Protein AF-A0A957RHU4-F1 (afdb_monomer_lite)

Foldseek 3Di:
DVPLVVVCVVCPPVPQEAEDDAPDDDDQVVAPPALHKYKYKAQPDPVDPPGDDIDIDIYHHCPAVVPDVVVVLVVCVVVVHDSCVPGD

Secondary structure (DSSP, 8-state):
-HHHHHHHHHTTT-TTEEEPPTT----GGGTTTSS-EEEEEEESSTT-TT---EEEEEEE-TTIIIIIHHHHHHHHHHTT--TTTT--

Sequence (88 aa):
AQIRDLYAETYAGEPFIHLLPAGQQATLRHTVHTNRCAISITPDDPGDSACRDFIIVATEDNLLKGASGQAMQCLNLAFGLDETAGLL

Structure (mmCIF, N/CA/C/O backbone):
data_AF-A0A957RHU4-F1
#
_entry.id   AF-A0A957RHU4-F1
#
loop_
_atom_site.group_PDB
_atom_site.id
_atom_site.type_symbol
_atom_site.label_atom_id
_atom_site.label_alt_id
_atom_site.label_comp_id
_atom_site.label_asym_id
_atom_site.label_entity_id
_atom_site.label_seq_id
_atom_site.pdbx_PDB_ins_code
_atom_site.Cartn_x
_atom_site.Cartn_y
_atom_site.Cartn_z
_atom_site.occupancy
_atom_site.B_iso_or_equiv
_atom_site.auth_seq_id
_atom_site.auth_comp_id
_atom_site.auth_asym_id
_atom_site.auth_atom_id
_atom_site.pdbx_PDB_model_num
ATOM 1 N N . ALA A 1 1 ? 9.157 -8.786 -14.803 1.00 59.97 1 ALA A N 1
ATOM 2 C CA . ALA A 1 1 ? 7.722 -9.128 -14.673 1.00 59.97 1 ALA A CA 1
ATOM 3 C C . ALA A 1 1 ? 7.431 -9.849 -13.354 1.00 59.97 1 ALA A C 1
ATOM 5 O O . ALA A 1 1 ? 6.702 -9.300 -12.545 1.00 59.97 1 ALA A O 1
ATOM 6 N N . GLN A 1 2 ? 8.099 -10.975 -13.067 1.00 81.00 2 GLN A N 1
ATOM 7 C CA . GLN A 1 2 ? 7.794 -11.857 -11.924 1.00 81.00 2 GLN A CA 1
ATOM 8 C C . GLN A 1 2 ? 7.642 -11.189 -10.540 1.00 81.00 2 GLN A C 1
ATOM 10 O O . GLN A 1 2 ? 6.712 -11.528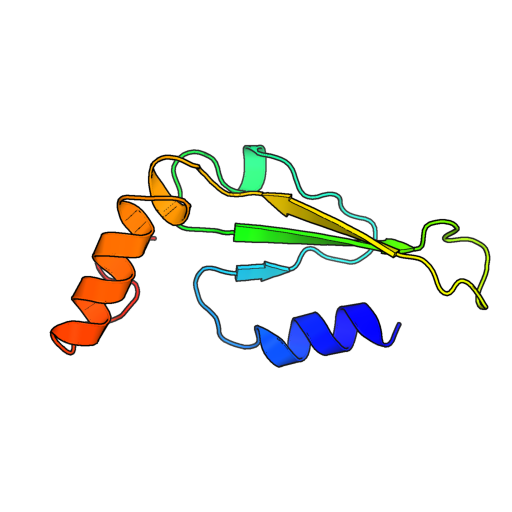 -9.821 1.00 81.00 2 GLN A O 1
ATOM 15 N N . ILE A 1 3 ? 8.502 -10.235 -10.152 1.00 90.44 3 ILE A N 1
ATOM 16 C CA . ILE A 1 3 ? 8.423 -9.634 -8.802 1.00 90.44 3 ILE A CA 1
ATOM 17 C C . ILE A 1 3 ? 7.147 -8.813 -8.597 1.00 90.44 3 ILE A C 1
ATOM 19 O O . ILE A 1 3 ? 6.521 -8.906 -7.544 1.00 90.44 3 ILE A O 1
ATOM 23 N N . ARG A 1 4 ? 6.742 -8.004 -9.583 1.00 92.50 4 ARG A N 1
ATOM 24 C CA . ARG A 1 4 ? 5.541 -7.176 -9.423 1.00 92.50 4 ARG A CA 1
ATOM 25 C C . ARG A 1 4 ? 4.289 -8.049 -9.349 1.00 92.50 4 ARG A C 1
ATOM 27 O O . ARG A 1 4 ? 3.392 -7.746 -8.570 1.00 92.50 4 ARG A O 1
ATOM 34 N N . ASP A 1 5 ? 4.251 -9.119 -10.135 1.00 93.69 5 ASP A N 1
ATOM 35 C CA . ASP A 1 5 ? 3.144 -10.075 -10.124 1.00 93.69 5 ASP A CA 1
ATOM 36 C C . ASP A 1 5 ? 3.061 -10.794 -8.771 1.00 93.69 5 ASP A C 1
ATOM 38 O O . ASP A 1 5 ? 1.976 -10.886 -8.207 1.00 93.69 5 ASP A O 1
ATOM 42 N N . LEU A 1 6 ? 4.204 -11.169 -8.182 1.00 95.38 6 LEU A N 1
ATOM 43 C CA . LEU A 1 6 ? 4.257 -11.733 -6.830 1.00 95.38 6 LEU A CA 1
ATOM 44 C C . LEU A 1 6 ? 3.701 -10.766 -5.774 1.00 95.38 6 LEU A C 1
ATOM 46 O O . LEU A 1 6 ? 2.929 -11.182 -4.917 1.00 95.38 6 LEU A O 1
ATOM 50 N N . TYR A 1 7 ? 4.052 -9.478 -5.829 1.00 97.44 7 TYR A N 1
ATOM 51 C CA . TYR A 1 7 ? 3.479 -8.473 -4.921 1.00 97.44 7 TYR A CA 1
ATOM 52 C C . TYR A 1 7 ? 1.974 -8.287 -5.145 1.00 97.44 7 TYR A C 1
ATOM 54 O O . TYR A 1 7 ? 1.230 -8.120 -4.181 1.00 97.44 7 TYR A O 1
ATOM 62 N N . ALA A 1 8 ? 1.527 -8.305 -6.403 1.00 96.94 8 ALA A N 1
ATOM 63 C CA . ALA A 1 8 ? 0.115 -8.170 -6.746 1.00 96.94 8 ALA A CA 1
ATOM 64 C C . ALA A 1 8 ? -0.707 -9.355 -6.226 1.00 96.94 8 ALA A C 1
ATOM 66 O O . ALA A 1 8 ? -1.807 -9.146 -5.731 1.00 96.94 8 ALA A O 1
ATOM 67 N N . GLU A 1 9 ? -0.164 -10.569 -6.317 1.00 97.38 9 GLU A N 1
ATOM 68 C CA . GLU A 1 9 ? -0.761 -11.781 -5.758 1.00 97.38 9 GLU A CA 1
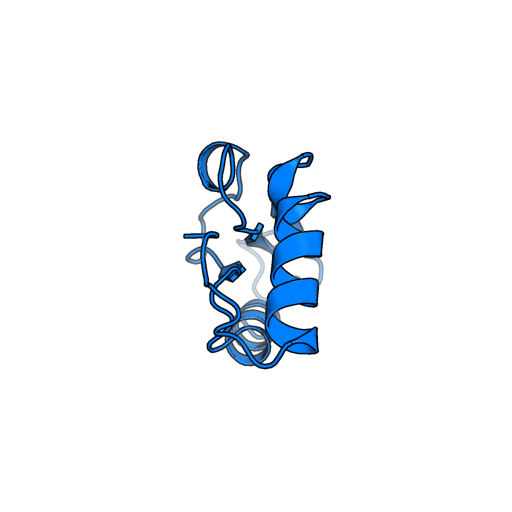ATOM 69 C C . GLU A 1 9 ? -0.730 -11.768 -4.225 1.00 97.38 9 GLU A C 1
ATOM 71 O O . GLU A 1 9 ? -1.749 -12.011 -3.589 1.00 97.38 9 GLU A O 1
ATOM 76 N N . THR A 1 10 ? 0.414 -11.425 -3.626 1.00 97.50 10 THR A N 1
ATOM 77 C CA . THR A 1 10 ? 0.605 -11.432 -2.165 1.00 97.50 10 THR A CA 1
ATOM 78 C C . THR A 1 10 ? -0.340 -10.466 -1.459 1.00 97.50 10 THR A C 1
ATOM 80 O O . THR A 1 10 ? -0.899 -10.803 -0.423 1.00 97.50 10 THR A O 1
ATOM 83 N N . TYR A 1 11 ? -0.520 -9.268 -2.016 1.00 98.12 11 TYR A N 1
ATOM 84 C CA . TYR A 1 11 ? -1.390 -8.236 -1.451 1.00 98.12 11 TYR A CA 1
ATOM 85 C C . TYR A 1 11 ? -2.768 -8.194 -2.125 1.00 98.12 11 TYR A C 1
ATOM 87 O O . TYR A 1 11 ? -3.487 -7.197 -2.023 1.00 98.12 11 TYR A O 1
ATOM 95 N N . ALA A 1 12 ? -3.151 -9.258 -2.837 1.00 97.12 12 ALA A N 1
ATOM 96 C CA . ALA A 1 12 ? -4.467 -9.354 -3.447 1.00 97.12 12 ALA A CA 1
ATOM 97 C C . ALA A 1 12 ? -5.550 -9.328 -2.359 1.00 97.12 12 ALA A C 1
ATOM 99 O O . ALA A 1 12 ? -5.630 -10.218 -1.519 1.00 97.12 12 ALA A O 1
ATOM 100 N N . GLY A 1 13 ? -6.407 -8.307 -2.402 1.00 96.06 13 GLY A N 1
ATOM 101 C CA . GLY A 1 13 ? -7.499 -8.140 -1.440 1.00 96.06 13 GLY A CA 1
ATOM 102 C C . GLY A 1 13 ? -7.117 -7.418 -0.147 1.00 96.06 13 GLY A C 1
ATOM 103 O O . GLY A 1 13 ? -8.004 -7.162 0.659 1.00 96.06 13 GLY A O 1
ATOM 104 N N . GLU A 1 14 ? -5.854 -7.027 0.030 1.00 98.12 14 GLU A N 1
ATOM 105 C CA . GLU A 1 14 ? -5.415 -6.259 1.198 1.00 98.12 14 GLU A CA 1
ATOM 106 C C . GLU A 1 14 ? -5.913 -4.804 1.109 1.00 98.12 14 GLU A C 1
ATOM 108 O O . GLU A 1 14 ? -5.451 -4.043 0.251 1.00 98.12 14 GLU A O 1
ATOM 113 N N . PRO A 1 15 ? -6.839 -4.362 1.983 1.00 97.56 15 PRO A N 1
ATOM 114 C CA . PRO A 1 15 ? -7.586 -3.113 1.791 1.00 97.56 15 PRO A CA 1
ATOM 115 C C . PRO A 1 15 ? -6.731 -1.849 1.950 1.00 97.56 15 PRO A C 1
ATOM 117 O O . PRO A 1 15 ? -7.086 -0.775 1.457 1.00 97.56 15 PRO A O 1
ATOM 120 N N . PHE A 1 16 ? -5.595 -1.967 2.638 1.00 98.50 16 PHE A N 1
ATOM 121 C CA . PHE A 1 16 ? -4.689 -0.856 2.917 1.00 98.50 16 PHE A CA 1
ATOM 122 C C . PHE A 1 16 ? -3.442 -0.839 2.035 1.00 98.50 16 PHE A C 1
ATOM 124 O O . PHE A 1 16 ? -2.658 0.107 2.135 1.00 98.50 16 PHE A O 1
ATOM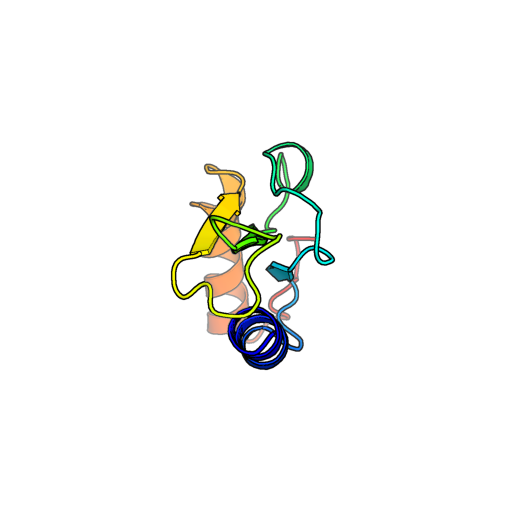 131 N N . ILE A 1 17 ? -3.238 -1.837 1.174 1.00 98.50 17 ILE A N 1
ATOM 132 C CA . ILE A 1 17 ? -2.076 -1.885 0.286 1.00 98.50 17 ILE A CA 1
ATOM 133 C C . ILE A 1 17 ? -2.452 -1.363 -1.097 1.00 98.50 17 ILE A C 1
ATOM 135 O O . ILE A 1 17 ? -3.369 -1.851 -1.751 1.00 98.50 17 ILE A O 1
ATOM 139 N N . HIS A 1 18 ? -1.696 -0.378 -1.573 1.00 97.94 18 HIS A N 1
ATOM 140 C CA . HIS A 1 18 ? -1.820 0.160 -2.919 1.00 97.94 18 HIS A CA 1
ATOM 141 C C . HIS A 1 18 ? -0.540 -0.117 -3.711 1.00 97.94 18 HIS A C 1
ATOM 143 O O . HIS A 1 18 ? 0.399 0.681 -3.719 1.00 97.94 18 HIS A O 1
ATOM 149 N N . LEU A 1 19 ? -0.501 -1.262 -4.395 1.00 98.25 19 LEU A N 1
ATOM 150 C CA . LEU A 1 19 ? 0.554 -1.554 -5.363 1.00 98.25 19 LEU A CA 1
ATOM 151 C C . LEU A 1 19 ? 0.314 -0.739 -6.638 1.00 98.25 19 LEU A C 1
ATOM 153 O O . LEU A 1 19 ? -0.628 -1.001 -7.389 1.00 98.25 19 LEU A O 1
ATOM 157 N N . LEU A 1 20 ? 1.186 0.229 -6.902 1.00 97.69 20 LEU A N 1
ATOM 158 C CA . LEU A 1 20 ? 1.027 1.128 -8.036 1.00 97.69 20 LEU A CA 1
ATOM 159 C C . LEU A 1 20 ? 1.172 0.398 -9.390 1.00 97.69 20 LEU A C 1
ATOM 161 O O . LEU A 1 20 ? 1.826 -0.654 -9.501 1.00 97.69 20 LEU A O 1
ATOM 165 N N . PRO A 1 21 ? 0.562 0.938 -10.462 1.00 95.62 21 PRO A N 1
ATOM 166 C CA . PRO A 1 21 ? 0.829 0.488 -11.822 1.00 95.62 21 PRO A CA 1
ATOM 167 C C . PRO A 1 21 ? 2.322 0.565 -12.165 1.00 95.62 21 PRO A C 1
ATOM 169 O O . PRO A 1 21 ? 3.045 1.433 -11.673 1.00 95.62 21 PRO A O 1
ATOM 172 N N . ALA A 1 22 ? 2.787 -0.338 -13.031 1.00 92.88 22 ALA A N 1
ATOM 173 C CA . ALA A 1 22 ? 4.174 -0.327 -13.492 1.00 92.88 22 ALA A CA 1
ATOM 174 C C . ALA A 1 22 ? 4.540 1.034 -14.119 1.00 92.88 22 ALA A C 1
ATOM 176 O O . ALA A 1 22 ? 3.745 1.619 -14.855 1.00 92.88 22 ALA A O 1
ATOM 177 N N . GLY A 1 23 ? 5.741 1.532 -13.813 1.00 92.44 23 GLY A N 1
ATOM 178 C CA . GLY A 1 23 ? 6.230 2.837 -14.272 1.00 92.44 23 GLY A CA 1
ATOM 179 C C . GLY A 1 23 ? 5.832 4.029 -13.393 1.00 92.44 23 GLY A C 1
ATOM 180 O O . GLY A 1 23 ? 6.321 5.131 -13.627 1.00 92.44 23 GLY A O 1
ATOM 181 N N . GLN A 1 24 ? 4.991 3.836 -12.373 1.00 95.81 24 GLN A N 1
ATOM 182 C CA . GLN A 1 24 ? 4.696 4.870 -11.376 1.00 95.81 24 GLN A CA 1
ATOM 183 C C . GLN A 1 24 ? 5.609 4.754 -10.152 1.00 95.81 24 GLN A C 1
ATOM 185 O O . GLN A 1 24 ? 6.102 3.673 -9.835 1.00 95.81 24 GLN A O 1
ATOM 190 N N . GLN A 1 25 ? 5.801 5.872 -9.446 1.00 97.31 25 GLN A N 1
ATOM 191 C CA . GLN A 1 25 ? 6.601 5.938 -8.223 1.00 97.31 25 GLN A CA 1
ATOM 192 C C . GLN A 1 25 ? 5.740 6.282 -7.012 1.00 97.31 25 GLN A C 1
ATOM 194 O O . GLN A 1 25 ? 4.971 7.249 -7.033 1.00 97.31 25 GLN A O 1
ATOM 199 N N . ALA A 1 26 ? 5.907 5.508 -5.942 1.00 98.44 26 ALA A N 1
ATOM 200 C CA . ALA A 1 26 ? 5.295 5.788 -4.659 1.00 98.44 26 ALA A CA 1
ATOM 201 C C . ALA A 1 26 ? 5.892 7.072 -4.072 1.00 98.44 26 ALA A C 1
ATOM 203 O O . ALA A 1 26 ? 7.090 7.336 -4.137 1.00 98.44 26 ALA A O 1
ATOM 204 N N . THR A 1 27 ? 5.017 7.898 -3.510 1.00 98.31 27 THR A N 1
ATOM 205 C CA . THR A 1 27 ? 5.360 9.174 -2.873 1.00 98.31 27 THR A CA 1
ATOM 206 C C . THR A 1 27 ? 4.403 9.403 -1.715 1.00 98.31 27 THR A C 1
ATOM 208 O O . THR A 1 27 ? 3.281 8.896 -1.747 1.00 98.31 27 THR A O 1
ATOM 211 N N . LEU A 1 28 ? 4.791 10.241 -0.751 1.00 97.50 28 LEU A N 1
ATOM 212 C CA . LEU A 1 28 ? 3.965 10.557 0.422 1.00 97.50 28 LEU A CA 1
ATOM 213 C C . LEU A 1 28 ? 2.563 11.088 0.078 1.00 97.50 28 LEU A C 1
ATOM 215 O O . LEU A 1 28 ? 1.640 10.931 0.869 1.00 97.50 28 LEU A O 1
ATOM 219 N N . ARG A 1 29 ? 2.361 11.671 -1.114 1.00 97.50 29 ARG A N 1
ATOM 220 C CA . ARG A 1 29 ? 1.033 12.114 -1.578 1.00 97.50 29 ARG A CA 1
ATOM 221 C C . ARG A 1 29 ? 0.012 10.973 -1.611 1.00 97.50 29 ARG A C 1
ATOM 223 O O . ARG A 1 29 ? -1.177 11.235 -1.469 1.00 97.50 29 ARG A O 1
ATOM 230 N N . HIS A 1 30 ? 0.456 9.738 -1.824 1.00 98.31 30 HIS A N 1
ATOM 231 C CA . HIS A 1 30 ? -0.433 8.583 -1.892 1.00 98.31 30 HIS A CA 1
ATOM 232 C C . HIS A 1 30 ? -0.946 8.141 -0.517 1.00 98.31 30 HIS A C 1
ATOM 234 O O . HIS A 1 30 ? -1.937 7.415 -0.467 1.00 98.31 30 HIS A O 1
ATOM 240 N N . THR A 1 31 ? -0.280 8.543 0.571 1.00 98.19 31 THR A N 1
ATOM 241 C CA . THR A 1 31 ? -0.499 7.953 1.899 1.00 98.19 31 THR A CA 1
ATOM 242 C C . THR A 1 31 ? -0.746 8.950 3.020 1.00 98.19 31 THR A C 1
ATOM 244 O O . THR A 1 31 ? -1.334 8.551 4.022 1.00 98.19 31 THR A O 1
ATOM 247 N N . VAL A 1 32 ? -0.360 10.222 2.861 1.00 97.94 32 VAL A N 1
ATOM 248 C CA . VAL A 1 32 ? -0.589 11.284 3.856 1.00 97.94 32 VAL A CA 1
ATOM 249 C C . VAL A 1 32 ? -2.038 11.290 4.340 1.00 97.94 32 VAL A C 1
ATOM 251 O O . VAL A 1 32 ? -2.967 11.311 3.533 1.00 97.94 32 VAL A O 1
ATOM 254 N N . HIS A 1 33 ? -2.210 11.301 5.661 1.00 97.19 33 HIS A N 1
ATOM 255 C CA . HIS A 1 33 ? -3.501 11.285 6.349 1.00 97.19 33 HIS A CA 1
ATOM 256 C C . HIS A 1 33 ? -4.399 10.090 5.989 1.00 97.19 33 HIS A C 1
ATOM 258 O O . HIS A 1 33 ? -5.622 10.190 6.060 1.00 97.19 33 HIS A O 1
ATOM 264 N N . THR A 1 34 ? -3.812 8.951 5.618 1.00 98.06 34 THR A N 1
ATOM 265 C CA . THR A 1 34 ? -4.543 7.696 5.395 1.00 98.06 34 THR A CA 1
ATOM 266 C C . THR A 1 34 ? -3.910 6.541 6.167 1.00 98.06 34 THR A C 1
ATOM 268 O O . THR A 1 34 ? -2.743 6.600 6.553 1.00 98.06 34 THR A O 1
ATOM 271 N N . ASN A 1 35 ? -4.649 5.441 6.322 1.00 98.56 35 ASN A N 1
ATOM 272 C CA . ASN A 1 35 ? -4.092 4.178 6.810 1.00 98.56 35 ASN A CA 1
ATOM 273 C C . ASN A 1 35 ? -3.492 3.306 5.680 1.00 98.56 35 ASN A C 1
ATOM 275 O O . ASN A 1 35 ? -3.298 2.107 5.858 1.00 98.56 35 ASN A O 1
ATOM 279 N N . ARG A 1 36 ? -3.227 3.873 4.492 1.00 98.25 36 ARG A N 1
ATOM 280 C CA . ARG A 1 36 ? -2.703 3.127 3.338 1.00 98.25 36 ARG A CA 1
ATOM 281 C C . ARG A 1 36 ? -1.176 3.059 3.337 1.00 98.25 36 ARG A C 1
ATOM 283 O O . ARG A 1 36 ? -0.500 3.984 3.784 1.00 98.25 36 ARG A O 1
ATOM 290 N N . CYS A 1 37 ? -0.650 1.997 2.734 1.00 98.62 37 CYS A N 1
ATOM 291 C CA . CYS A 1 37 ? 0.736 1.877 2.300 1.00 98.62 37 CYS A CA 1
ATOM 292 C C . CYS A 1 37 ? 0.769 1.767 0.769 1.00 98.62 37 CYS A C 1
ATOM 294 O O . CYS A 1 37 ? 0.136 0.882 0.191 1.00 98.62 37 CYS A O 1
ATOM 296 N N . ALA A 1 38 ? 1.476 2.681 0.104 1.00 98.62 38 ALA A N 1
ATOM 297 C CA . ALA A 1 38 ? 1.645 2.660 -1.346 1.00 98.62 38 ALA A CA 1
ATOM 298 C C . ALA A 1 38 ? 3.030 2.127 -1.711 1.00 98.62 38 ALA A C 1
ATOM 300 O O . ALA A 1 38 ? 4.033 2.590 -1.161 1.00 98.62 38 ALA A O 1
ATOM 301 N N . ILE A 1 39 ? 3.074 1.183 -2.651 1.00 98.75 39 ILE A N 1
ATOM 302 C CA . ILE A 1 39 ? 4.285 0.462 -3.049 1.00 98.75 39 ILE A CA 1
ATOM 303 C C . ILE A 1 39 ? 4.512 0.639 -4.553 1.00 98.75 39 ILE A C 1
ATOM 305 O O . ILE A 1 39 ? 3.603 0.403 -5.352 1.00 98.75 39 ILE A O 1
ATOM 309 N N . SER A 1 40 ? 5.728 1.008 -4.952 1.00 98.06 40 SER A N 1
ATOM 310 C CA . SER A 1 40 ? 6.200 0.930 -6.339 1.00 98.06 40 SER A CA 1
ATOM 311 C C . SER A 1 40 ? 7.422 0.030 -6.449 1.00 98.06 40 SER A C 1
ATOM 313 O O . SER A 1 40 ? 8.249 -0.044 -5.542 1.00 98.06 40 SER A O 1
ATOM 315 N N . ILE A 1 41 ? 7.532 -0.652 -7.587 1.00 96.75 41 ILE A N 1
ATOM 316 C CA . ILE A 1 41 ? 8.619 -1.582 -7.896 1.00 96.75 41 ILE A CA 1
ATOM 317 C C . ILE A 1 41 ? 9.151 -1.214 -9.273 1.00 96.75 41 ILE A C 1
ATOM 319 O O . ILE A 1 41 ? 8.398 -1.229 -10.251 1.00 96.75 41 ILE A O 1
ATOM 323 N N . THR A 1 42 ? 10.438 -0.891 -9.345 1.00 94.12 42 THR A N 1
ATOM 324 C CA . THR A 1 42 ? 11.105 -0.455 -10.577 1.00 94.12 42 THR A CA 1
ATOM 325 C C . THR A 1 42 ? 12.374 -1.279 -10.770 1.00 94.12 42 THR A C 1
ATOM 327 O O . THR A 1 42 ? 13.155 -1.363 -9.825 1.00 94.12 42 THR A O 1
ATOM 330 N N . PRO A 1 43 ? 12.598 -1.915 -11.934 1.00 93.38 43 PRO A N 1
ATOM 331 C CA . PRO A 1 43 ? 13.913 -2.466 -12.261 1.00 93.38 43 PRO A CA 1
ATOM 332 C C . PRO A 1 43 ? 14.965 -1.354 -12.211 1.00 93.38 43 PRO A C 1
ATOM 334 O O . PRO A 1 43 ? 14.658 -0.235 -12.624 1.00 93.38 43 PRO A O 1
ATOM 337 N N . ASP A 1 44 ? 16.172 -1.646 -11.728 1.00 93.50 44 ASP A N 1
ATOM 338 C CA . ASP A 1 44 ? 17.262 -0.657 -11.702 1.00 93.50 44 ASP A CA 1
ATOM 339 C C . ASP A 1 44 ? 17.598 -0.152 -13.120 1.00 93.50 44 ASP A C 1
ATOM 341 O O . ASP A 1 44 ? 17.718 1.051 -13.346 1.00 93.50 44 ASP A O 1
ATOM 345 N N . ASP A 1 45 ? 17.596 -1.066 -14.100 1.00 92.62 45 ASP A N 1
ATOM 346 C CA . ASP A 1 45 ? 17.633 -0.747 -15.529 1.00 92.62 45 ASP A CA 1
ATOM 347 C C . ASP A 1 45 ? 16.363 -1.262 -16.239 1.00 92.62 45 ASP A C 1
ATOM 349 O O . ASP A 1 45 ? 16.256 -2.450 -16.559 1.00 92.62 45 ASP A O 1
ATOM 353 N N . PRO A 1 46 ? 15.374 -0.391 -16.517 1.00 84.81 46 PRO A N 1
ATOM 354 C CA . PRO A 1 46 ? 14.147 -0.771 -17.219 1.00 84.81 46 PRO A CA 1
ATOM 355 C C . PRO A 1 46 ? 14.356 -1.206 -18.678 1.00 84.81 46 PRO A C 1
ATOM 357 O O . PRO A 1 46 ? 13.449 -1.807 -19.259 1.00 84.81 46 PRO A O 1
ATOM 360 N N . GLY A 1 47 ? 15.498 -0.866 -19.286 1.00 88.38 47 GLY A N 1
ATOM 361 C CA . GLY A 1 47 ? 15.842 -1.237 -20.658 1.00 88.38 47 GLY A CA 1
ATOM 362 C C . GLY A 1 47 ? 16.427 -2.645 -20.777 1.00 88.38 47 GLY A C 1
ATOM 363 O O . GLY A 1 47 ? 16.385 -3.230 -21.862 1.00 88.38 47 GLY A O 1
ATOM 364 N N . ASP A 1 48 ? 16.928 -3.211 -19.676 1.00 90.94 48 ASP A N 1
ATOM 365 C CA . ASP A 1 48 ? 17.523 -4.543 -19.649 1.00 90.94 48 ASP A CA 1
ATOM 366 C C . ASP A 1 48 ? 16.511 -5.620 -19.222 1.00 90.94 48 ASP A C 1
ATOM 368 O O . ASP A 1 48 ? 16.132 -5.763 -18.059 1.00 90.94 48 ASP A O 1
ATOM 372 N N . SER A 1 49 ? 16.115 -6.463 -20.179 1.00 85.19 49 SER A N 1
ATOM 373 C CA . SER A 1 49 ? 15.239 -7.617 -19.926 1.00 85.19 49 SER A CA 1
ATOM 374 C C . SER A 1 49 ? 15.844 -8.685 -18.998 1.00 85.19 49 SER A C 1
ATOM 376 O O . SER A 1 49 ? 15.103 -9.504 -18.444 1.00 85.19 49 SER A O 1
ATOM 378 N N . ALA A 1 50 ? 17.169 -8.692 -18.824 1.00 89.69 50 ALA A N 1
ATOM 379 C CA . ALA A 1 50 ? 17.887 -9.587 -17.926 1.00 89.69 50 ALA A CA 1
ATOM 380 C C . ALA A 1 50 ? 18.131 -8.978 -16.534 1.00 89.69 50 ALA A C 1
ATOM 382 O O . ALA A 1 50 ? 18.635 -9.702 -15.668 1.00 89.69 50 ALA A O 1
ATOM 383 N N . CYS A 1 51 ? 17.728 -7.720 -16.299 1.00 89.38 51 CYS A N 1
ATOM 384 C CA . CYS A 1 51 ? 17.908 -7.024 -15.030 1.00 89.38 51 CYS A CA 1
ATOM 385 C C . CYS A 1 51 ? 17.399 -7.878 -13.854 1.00 89.38 51 CYS A C 1
ATOM 387 O O . CYS A 1 51 ? 16.304 -8.461 -13.888 1.00 89.38 51 CYS A O 1
ATOM 389 N N . ARG A 1 52 ? 18.239 -7.997 -12.823 1.00 90.00 52 ARG A N 1
ATOM 390 C CA . ARG A 1 52 ? 17.961 -8.774 -11.605 1.00 90.00 52 ARG A CA 1
ATOM 391 C C . ARG A 1 52 ? 17.758 -7.900 -10.373 1.00 90.00 52 ARG A C 1
ATOM 393 O O . ARG A 1 52 ? 17.181 -8.391 -9.406 1.00 90.00 52 ARG A O 1
ATOM 400 N N . ASP A 1 53 ? 18.173 -6.640 -10.438 1.00 94.06 53 ASP A N 1
ATOM 401 C CA . ASP A 1 53 ? 18.094 -5.695 -9.333 1.00 94.06 53 ASP A CA 1
ATOM 402 C C . ASP A 1 53 ? 16.856 -4.806 -9.465 1.00 94.06 53 ASP A C 1
ATOM 404 O O . ASP A 1 53 ? 16.476 -4.363 -10.552 1.00 94.06 53 ASP A O 1
ATOM 408 N N . PHE A 1 54 ? 16.193 -4.566 -8.338 1.00 94.62 54 PHE A N 1
ATOM 409 C CA . PHE A 1 54 ? 14.946 -3.812 -8.284 1.00 94.62 54 PHE A CA 1
ATOM 410 C C . PHE A 1 54 ? 14.983 -2.823 -7.128 1.00 94.62 54 PHE A C 1
ATOM 412 O O . PHE A 1 54 ? 15.383 -3.155 -6.012 1.00 94.62 54 PHE A O 1
ATOM 419 N N . ILE A 1 55 ? 14.479 -1.623 -7.386 1.00 95.81 55 ILE A N 1
ATOM 420 C CA . ILE A 1 55 ? 14.230 -0.596 -6.386 1.00 95.81 55 ILE A CA 1
ATOM 421 C C . ILE A 1 55 ? 12.763 -0.696 -5.979 1.00 95.81 55 ILE A C 1
ATOM 423 O O . ILE A 1 55 ? 11.854 -0.542 -6.803 1.00 95.81 55 ILE A O 1
ATOM 427 N N . ILE A 1 56 ? 12.539 -0.949 -4.692 1.00 97.31 56 ILE A N 1
ATOM 428 C CA . ILE A 1 56 ? 11.209 -0.994 -4.088 1.00 97.31 56 ILE A CA 1
ATOM 429 C C . ILE A 1 56 ? 11.069 0.214 -3.173 1.00 97.31 56 ILE A C 1
ATOM 431 O O . ILE A 1 56 ? 11.876 0.411 -2.266 1.00 97.31 56 ILE A O 1
ATOM 435 N N . VAL A 1 57 ? 10.031 1.012 -3.405 1.00 98.38 57 VAL A N 1
ATOM 436 C CA . VAL A 1 57 ? 9.689 2.154 -2.558 1.00 98.38 57 VAL A CA 1
ATOM 437 C C . VAL A 1 57 ? 8.344 1.870 -1.915 1.00 98.38 57 VAL A C 1
ATOM 439 O O . VAL A 1 57 ? 7.353 1.669 -2.614 1.00 98.38 57 VAL A O 1
ATOM 442 N N . ALA A 1 58 ? 8.315 1.870 -0.585 1.00 98.44 58 ALA A N 1
ATOM 443 C CA . ALA A 1 58 ? 7.095 1.833 0.205 1.00 98.44 58 ALA A CA 1
ATOM 444 C C . ALA A 1 58 ? 6.928 3.177 0.915 1.00 98.44 58 ALA A C 1
ATOM 446 O O . ALA A 1 58 ? 7.879 3.724 1.474 1.00 98.44 58 ALA A O 1
ATOM 447 N N . THR A 1 59 ? 5.718 3.718 0.869 1.00 98.62 59 THR A N 1
ATOM 448 C CA . THR A 1 59 ? 5.358 4.961 1.553 1.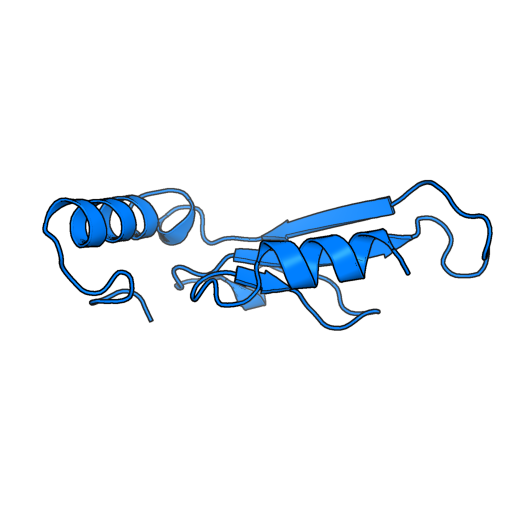00 98.62 59 THR A CA 1
ATOM 449 C C . THR A 1 59 ? 4.140 4.716 2.415 1.00 98.62 59 THR A C 1
ATOM 451 O O . THR A 1 59 ? 3.245 3.980 2.013 1.00 98.62 59 THR A O 1
ATOM 454 N N . GLU A 1 60 ? 4.107 5.345 3.580 1.00 98.69 60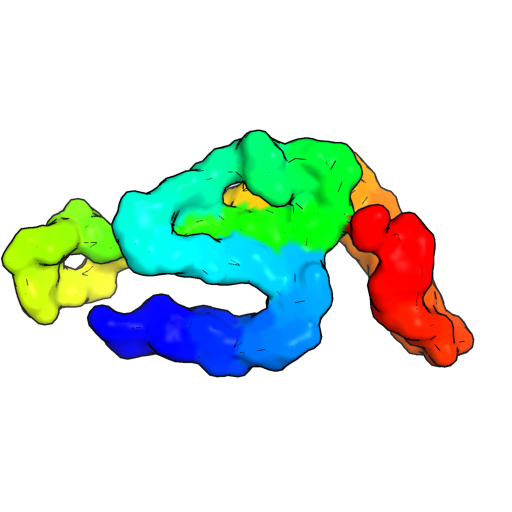 GLU A N 1
ATOM 455 C CA . GLU A 1 60 ? 2.998 5.314 4.525 1.00 98.69 60 GLU A CA 1
ATOM 456 C C . GLU A 1 60 ? 2.951 6.642 5.290 1.00 98.69 60 GLU A C 1
ATOM 458 O O . GLU A 1 60 ? 3.904 7.423 5.245 1.00 98.69 60 GLU A O 1
ATOM 463 N N . ASP A 1 61 ? 1.834 6.932 5.951 1.00 98.56 61 ASP A N 1
ATOM 464 C CA . ASP A 1 61 ? 1.796 7.985 6.967 1.00 98.56 61 ASP A CA 1
ATOM 465 C C . ASP A 1 61 ? 2.318 7.407 8.291 1.00 98.56 61 ASP A C 1
ATOM 467 O O . ASP A 1 61 ? 1.757 6.444 8.819 1.00 98.56 61 ASP A O 1
ATOM 471 N N . ASN A 1 62 ? 3.397 7.986 8.827 1.00 98.25 62 ASN A N 1
ATOM 472 C CA . ASN A 1 62 ? 4.085 7.451 10.002 1.00 98.25 62 ASN A CA 1
ATOM 473 C C . ASN A 1 62 ? 3.276 7.586 11.305 1.00 98.25 62 ASN A C 1
ATOM 475 O O . ASN A 1 62 ? 3.584 6.904 12.279 1.00 98.25 62 ASN A O 1
ATOM 479 N N . LEU A 1 63 ? 2.280 8.475 11.358 1.00 98.06 63 LEU A N 1
ATOM 480 C CA . LEU A 1 63 ? 1.405 8.631 12.522 1.00 98.06 63 LEU A CA 1
ATOM 481 C C . LEU A 1 63 ? 0.169 7.730 12.425 1.00 98.06 63 LEU A C 1
ATOM 483 O O . LEU A 1 63 ? -0.370 7.326 13.460 1.00 98.06 63 LEU A O 1
ATOM 487 N N . LEU A 1 64 ? -0.268 7.393 11.209 1.00 98.12 64 LEU A N 1
ATOM 488 C CA . LEU A 1 64 ? -1.403 6.504 10.965 1.00 98.12 64 LEU A CA 1
ATOM 489 C C . LEU A 1 64 ? -0.952 5.071 10.701 1.00 98.12 64 LEU A C 1
ATOM 491 O O . LEU A 1 64 ? -0.809 4.310 11.658 1.00 98.12 64 LEU A O 1
ATOM 495 N N . LYS A 1 65 ? -0.711 4.690 9.445 1.00 98.44 65 LYS A N 1
ATOM 496 C CA . LYS A 1 65 ? -0.331 3.315 9.097 1.00 98.44 65 LYS A CA 1
ATOM 497 C C . LYS A 1 65 ? 0.974 2.878 9.777 1.00 98.44 65 LYS A C 1
ATOM 499 O O . LYS A 1 65 ? 1.075 1.734 10.204 1.00 98.44 65 LYS A O 1
ATOM 504 N N . GLY A 1 66 ? 1.900 3.806 10.013 1.00 98.06 66 GLY A N 1
ATOM 505 C CA . GLY A 1 66 ? 3.114 3.543 10.791 1.00 98.06 66 GLY A CA 1
ATOM 506 C C . GLY A 1 66 ? 2.913 3.471 12.313 1.00 98.06 66 GLY A C 1
ATOM 507 O O . GLY A 1 66 ? 3.827 3.060 13.026 1.00 98.06 66 GLY A O 1
ATOM 508 N N . ALA A 1 67 ? 1.744 3.860 12.839 1.00 98.62 67 ALA A N 1
ATOM 509 C CA . ALA A 1 67 ? 1.459 3.855 14.275 1.00 98.62 67 ALA A CA 1
ATOM 510 C C . ALA A 1 67 ? -0.035 3.657 14.609 1.00 98.62 67 ALA A C 1
ATOM 512 O O . ALA A 1 67 ? -0.513 2.526 14.704 1.00 98.62 67 ALA A O 1
ATOM 513 N N . SER A 1 68 ? -0.775 4.744 14.857 1.00 98.38 68 SER A N 1
ATOM 514 C CA . SER A 1 68 ? -2.100 4.694 15.498 1.00 98.38 68 SER A CA 1
ATOM 515 C C . SER A 1 68 ? -3.185 4.048 14.632 1.00 98.38 68 SER A C 1
ATOM 517 O O . SER A 1 68 ? -4.017 3.303 15.148 1.00 98.38 68 SER A O 1
ATOM 519 N N . GLY A 1 69 ? -3.145 4.264 13.318 1.00 98.50 69 GLY A N 1
ATOM 520 C CA . GLY A 1 69 ? -4.067 3.640 12.372 1.00 98.50 69 GLY A CA 1
ATOM 521 C C . GLY A 1 69 ? -3.868 2.126 12.301 1.00 98.50 69 GLY A C 1
ATOM 522 O O . GLY A 1 69 ? -4.837 1.372 12.353 1.00 98.50 69 GLY A O 1
ATOM 523 N N . GLN A 1 70 ? -2.617 1.659 12.308 1.00 98.62 70 GLN A N 1
ATOM 524 C CA . GLN A 1 70 ? -2.330 0.224 12.360 1.00 98.62 70 GLN A CA 1
ATOM 525 C C . GLN A 1 70 ? -2.678 -0.399 13.715 1.00 98.62 70 GLN A C 1
ATOM 527 O O . GLN A 1 70 ? -3.163 -1.527 13.759 1.00 98.62 70 GLN A O 1
ATOM 532 N N . ALA A 1 71 ? -2.517 0.335 14.820 1.00 98.69 71 ALA A N 1
ATOM 533 C CA . ALA A 1 71 ? -3.001 -0.120 16.123 1.00 98.69 71 ALA A CA 1
ATOM 534 C C . ALA A 1 71 ? -4.527 -0.328 16.121 1.00 98.69 71 ALA A C 1
ATOM 536 O O . ALA A 1 71 ? -5.005 -1.344 16.623 1.00 98.69 71 ALA A O 1
ATOM 537 N N . MET A 1 72 ? -5.281 0.589 15.506 1.00 98.56 72 MET A N 1
ATOM 538 C CA . MET A 1 72 ? -6.729 0.446 15.329 1.00 98.56 72 MET A CA 1
ATOM 539 C C . MET A 1 72 ? -7.094 -0.706 14.387 1.00 98.56 72 MET A C 1
ATOM 541 O O . MET A 1 72 ? -8.022 -1.446 14.691 1.00 98.56 72 MET A O 1
ATOM 545 N N . GLN A 1 73 ? -6.341 -0.920 13.305 1.00 98.69 73 GLN A N 1
ATOM 546 C CA . GLN A 1 73 ? -6.525 -2.066 12.405 1.00 98.69 73 GLN A CA 1
ATOM 547 C C . GLN A 1 73 ? -6.374 -3.396 13.163 1.00 98.69 73 GLN A C 1
ATOM 549 O O . GLN A 1 73 ? -7.240 -4.266 13.085 1.00 98.69 73 GLN A O 1
ATOM 554 N N . CYS A 1 74 ? -5.317 -3.530 13.972 1.00 98.69 74 CYS A N 1
ATOM 555 C CA . CYS A 1 74 ? -5.111 -4.697 14.831 1.00 98.69 74 CYS A CA 1
ATOM 556 C C . CYS A 1 74 ? -6.225 -4.857 15.875 1.00 98.69 74 CYS A C 1
ATOM 558 O O . CYS A 1 74 ? -6.665 -5.976 16.138 1.00 98.69 74 CYS A O 1
ATOM 560 N N . LEU A 1 75 ? -6.689 -3.755 16.472 1.00 98.81 75 LEU A N 1
ATOM 561 C CA . LEU A 1 75 ? -7.795 -3.768 17.428 1.00 98.81 75 LEU A CA 1
ATOM 562 C C . LEU A 1 75 ? -9.091 -4.244 16.764 1.00 98.81 75 LEU A C 1
ATOM 564 O O . LEU A 1 75 ? -9.765 -5.102 17.327 1.00 98.81 75 LEU A O 1
ATOM 568 N N . ASN A 1 76 ? -9.416 -3.751 15.568 1.00 98.75 76 ASN A N 1
ATOM 569 C CA . ASN A 1 76 ? -10.596 -4.190 14.827 1.00 98.75 76 ASN A CA 1
ATOM 570 C C . ASN A 1 76 ? -10.595 -5.715 14.671 1.00 98.75 76 ASN A C 1
ATOM 572 O O . 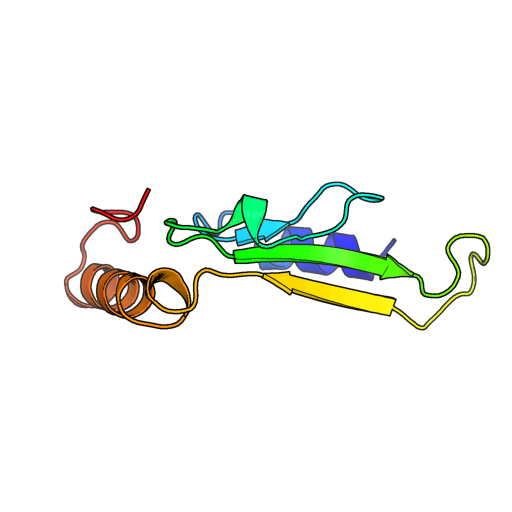ASN A 1 76 ? -11.551 -6.373 15.080 1.00 98.75 76 ASN A O 1
ATOM 576 N N . LEU A 1 77 ? -9.480 -6.284 14.204 1.00 98.44 77 LEU A N 1
ATOM 577 C CA . LEU A 1 77 ? -9.321 -7.732 14.064 1.00 98.44 77 LEU A CA 1
ATOM 578 C C . LEU A 1 77 ? -9.442 -8.471 15.407 1.00 98.44 77 LEU A C 1
ATOM 580 O O . LEU A 1 77 ? -10.162 -9.464 15.502 1.00 98.44 77 LEU A O 1
ATOM 584 N N . ALA A 1 78 ? -8.782 -7.980 16.462 1.00 98.62 78 ALA A N 1
ATOM 585 C CA . ALA A 1 78 ? -8.793 -8.615 17.782 1.00 98.62 78 ALA A CA 1
ATOM 586 C C . ALA A 1 78 ? -10.193 -8.671 18.419 1.00 98.62 78 ALA A C 1
ATOM 588 O O . ALA A 1 78 ? -10.486 -9.588 19.186 1.00 98.62 78 ALA A O 1
ATOM 589 N N . PHE A 1 79 ? -11.058 -7.709 18.094 1.00 98.50 79 PHE A N 1
ATOM 590 C CA . PHE A 1 79 ? -12.435 -7.636 18.584 1.00 98.50 79 PHE A CA 1
ATOM 591 C C . PHE A 1 79 ? -13.470 -8.178 17.582 1.00 98.50 79 PHE A C 1
ATOM 593 O O . PHE A 1 79 ? -14.670 -8.083 17.841 1.00 98.50 79 PHE A O 1
ATOM 600 N N . GLY A 1 80 ? -13.034 -8.768 16.462 1.00 98.38 80 GLY A N 1
ATOM 601 C CA . GLY A 1 80 ? -13.923 -9.340 15.444 1.00 98.38 80 GLY A CA 1
ATOM 602 C C . GLY A 1 80 ? -14.737 -8.298 14.668 1.00 98.38 80 GLY A C 1
ATOM 603 O O . GLY A 1 80 ? -15.820 -8.608 14.175 1.00 98.38 80 GLY A O 1
ATOM 604 N N . LEU A 1 81 ? -14.245 -7.061 14.598 1.00 98.69 81 LEU A N 1
ATOM 605 C CA . LEU A 1 81 ? -14.810 -5.984 13.789 1.00 98.69 81 LEU A CA 1
ATOM 606 C C . LEU A 1 81 ? -14.270 -6.051 12.352 1.00 98.69 81 LEU A C 1
ATOM 608 O O . LEU A 1 81 ? -13.276 -6.724 12.079 1.00 98.69 81 LEU A O 1
ATOM 612 N N . ASP A 1 82 ? -14.910 -5.314 11.440 1.00 98.25 82 ASP A N 1
ATOM 613 C CA . ASP A 1 82 ? -14.365 -5.094 10.097 1.00 98.25 82 ASP A CA 1
ATOM 614 C C . ASP A 1 82 ? -12.995 -4.415 10.210 1.00 98.25 82 ASP A C 1
ATOM 616 O O . ASP A 1 82 ? -12.860 -3.379 10.865 1.00 98.25 82 ASP A O 1
ATOM 620 N N . GLU A 1 83 ? -11.980 -4.997 9.575 1.00 98.56 83 GLU A N 1
ATOM 621 C CA . GLU A 1 83 ? -10.605 -4.501 9.605 1.00 98.56 83 GLU A CA 1
ATOM 622 C C . GLU A 1 83 ? -10.511 -3.017 9.208 1.00 98.56 83 GLU A C 1
ATOM 624 O O . GLU A 1 83 ? -9.725 -2.262 9.784 1.00 98.56 83 GLU A O 1
ATOM 629 N N . THR A 1 84 ? -11.358 -2.581 8.274 1.00 98.50 84 THR A N 1
ATOM 630 C CA . THR A 1 84 ? -11.385 -1.224 7.717 1.00 98.50 84 THR A CA 1
ATOM 631 C C . THR A 1 84 ? -12.214 -0.227 8.525 1.00 98.50 84 THR A C 1
ATOM 633 O O . THR A 1 84 ? -12.229 0.968 8.204 1.00 98.50 84 THR A O 1
ATOM 636 N N . ALA A 1 85 ? -12.882 -0.672 9.594 1.00 98.44 85 ALA A N 1
ATOM 637 C CA . ALA A 1 85 ? -13.748 0.174 10.401 1.00 98.44 85 ALA A CA 1
ATOM 638 C C . ALA A 1 85 ? -12.990 1.394 10.958 1.00 98.44 85 ALA A C 1
ATOM 640 O O . ALA A 1 85 ? -12.070 1.267 11.766 1.00 98.44 85 ALA A O 1
ATOM 641 N N . GLY A 1 86 ? -13.405 2.590 10.524 1.00 97.56 86 GLY A N 1
ATOM 642 C CA . GLY A 1 86 ? -12.839 3.870 10.962 1.00 97.56 86 GLY A CA 1
ATOM 643 C C . GLY A 1 86 ? -11.498 4.260 10.325 1.00 97.56 86 GLY A C 1
ATOM 644 O O . GLY A 1 86 ? -10.844 5.157 10.852 1.00 97.56 86 GLY A O 1
ATOM 645 N N . LEU A 1 87 ? -11.075 3.606 9.234 1.00 97.75 87 LEU A N 1
ATOM 646 C CA . LEU A 1 87 ? -9.708 3.727 8.696 1.00 97.75 87 LEU A CA 1
ATOM 647 C C . LEU A 1 87 ? -9.597 4.044 7.185 1.00 97.75 87 LEU A C 1
ATOM 649 O O . LEU A 1 87 ? -8.472 4.099 6.680 1.00 97.75 87 LEU A O 1
ATOM 653 N N . LEU A 1 88 ? -10.712 4.241 6.462 1.00 89.94 88 LEU A N 1
ATOM 654 C CA . LEU A 1 88 ? -10.732 4.510 5.007 1.00 89.94 88 LEU A CA 1
ATOM 655 C C . LEU A 1 88 ? -10.750 5.994 4.627 1.00 89.94 88 LEU A C 1
ATOM 657 O O . LEU A 1 88 ? -11.454 6.773 5.306 1.00 89.94 88 LEU A O 1
#

Radius of gyration: 14.97 Å; chains: 1; bounding box: 33×24×39 Å

pLDDT: mean 95.89, std 5.24, range [59.97, 98.81]